Protein AF-A0A0G0H270-F1 (afdb_monomer_lite)

Organism: NCBI:txid1618545

Foldseek 3Di:
DPLLVVLLVVLCVVCVVLVVVLVVLLVVCVVPVVVSVVVNLVSLVVVVVSLVVSLCVSLVVVPPDPPPVVSVVSSVVNVVVVCVVRVCSVVRPDDDDPPDPPPPD

Structure (mmCIF, N/CA/C/O backbone):
data_AF-A0A0G0H270-F1
#
_entry.id   AF-A0A0G0H270-F1
#
loop_
_atom_site.group_PDB
_atom_site.id
_atom_site.type_symbol
_atom_site.label_atom_id
_atom_site.label_alt_id
_atom_site.label_comp_id
_atom_site.label_asym_id
_atom_site.label_entity_id
_atom_site.label_seq_id
_atom_site.pdbx_PDB_ins_code
_atom_site.Cartn_x
_atom_site.Cartn_y
_atom_site.Cartn_z
_atom_site.occupancy
_atom_site.B_iso_or_equiv
_atom_site.auth_seq_id
_atom_site.auth_comp_id
_atom_site.auth_asym_id
_atom_site.auth_atom_id
_atom_site.pdbx_PDB_model_num
ATOM 1 N N . MET A 1 1 ? 1.293 -5.260 -21.928 1.00 58.97 1 MET A N 1
ATOM 2 C CA . MET A 1 1 ? 0.952 -4.446 -20.741 1.00 58.97 1 MET A CA 1
ATOM 3 C C . MET A 1 1 ? 1.921 -3.282 -20.632 1.00 58.97 1 MET A C 1
ATOM 5 O O . MET A 1 1 ? 2.991 -3.335 -21.220 1.00 58.97 1 MET A O 1
ATOM 9 N N . THR A 1 2 ? 1.546 -2.202 -19.949 1.00 82.44 2 THR A N 1
ATOM 10 C CA . THR A 1 2 ? 2.465 -1.097 -19.632 1.00 82.44 2 THR A CA 1
ATOM 11 C C . THR A 1 2 ? 3.349 -1.486 -18.444 1.00 82.44 2 THR A C 1
ATOM 13 O O . THR A 1 2 ? 2.824 -2.017 -17.473 1.00 82.44 2 THR A O 1
ATOM 16 N N . LYS A 1 3 ? 4.648 -1.154 -18.469 1.00 84.19 3 LYS A N 1
ATOM 17 C CA . LYS A 1 3 ? 5.665 -1.569 -17.473 1.00 84.19 3 LYS A CA 1
ATOM 18 C C . LYS A 1 3 ? 5.233 -1.448 -16.001 1.00 84.19 3 LYS A C 1
ATOM 20 O O . LYS A 1 3 ? 5.534 -2.321 -15.196 1.00 84.19 3 LYS A O 1
ATOM 25 N N . TYR A 1 4 ? 4.505 -0.387 -15.640 1.00 88.81 4 TYR A N 1
ATOM 26 C CA . TYR A 1 4 ? 4.015 -0.198 -14.267 1.00 88.81 4 TYR A CA 1
ATOM 27 C C . TYR A 1 4 ? 2.999 -1.276 -13.837 1.00 88.81 4 TYR A C 1
ATOM 29 O O . TYR A 1 4 ? 2.993 -1.669 -12.675 1.00 88.81 4 TYR A O 1
ATOM 37 N N . LYS A 1 5 ? 2.178 -1.788 -14.767 1.00 91.44 5 LYS A N 1
ATOM 38 C CA . LYS A 1 5 ? 1.231 -2.885 -14.510 1.00 91.44 5 LYS A CA 1
ATOM 39 C C . LYS A 1 5 ? 1.964 -4.203 -14.297 1.00 91.44 5 LYS A C 1
ATOM 41 O O . LYS A 1 5 ? 1.628 -4.918 -13.365 1.00 91.44 5 LYS A O 1
ATOM 46 N N . ASP A 1 6 ? 3.001 -4.480 -15.091 1.00 91.56 6 ASP A N 1
ATOM 47 C CA . ASP A 1 6 ? 3.821 -5.688 -14.912 1.00 91.56 6 ASP A CA 1
ATOM 48 C C . ASP A 1 6 ? 4.475 -5.702 -13.520 1.00 91.56 6 ASP A C 1
ATOM 50 O O . ASP A 1 6 ? 4.477 -6.723 -12.834 1.00 91.56 6 ASP A O 1
ATOM 54 N N . TYR A 1 7 ? 4.993 -4.551 -13.073 1.00 92.75 7 TYR A N 1
ATOM 55 C CA . TYR A 1 7 ? 5.570 -4.402 -11.733 1.00 92.75 7 TYR A CA 1
ATOM 56 C C . TYR A 1 7 ? 4.525 -4.532 -10.627 1.00 92.75 7 TYR A C 1
ATOM 58 O O . TYR A 1 7 ? 4.801 -5.174 -9.618 1.00 92.75 7 TYR A O 1
ATOM 66 N N . PHE A 1 8 ? 3.333 -3.968 -10.819 1.00 94.88 8 PHE A N 1
ATOM 67 C CA . PHE A 1 8 ? 2.223 -4.113 -9.881 1.00 94.88 8 PHE A CA 1
ATOM 68 C C . PHE A 1 8 ? 1.779 -5.576 -9.739 1.00 94.88 8 PHE A C 1
ATOM 70 O O . PHE A 1 8 ? 1.676 -6.089 -8.628 1.00 94.88 8 PHE A O 1
ATOM 77 N N . GLU A 1 9 ? 1.591 -6.292 -10.846 1.00 95.31 9 GLU A N 1
ATOM 78 C CA . GLU A 1 9 ? 1.213 -7.708 -10.810 1.00 95.31 9 GLU A CA 1
ATOM 79 C C . GLU A 1 9 ? 2.319 -8.591 -10.233 1.00 95.31 9 GLU A C 1
ATOM 81 O O . GLU A 1 9 ? 2.049 -9.506 -9.454 1.00 95.31 9 GLU A O 1
ATOM 86 N N . LYS A 1 10 ? 3.581 -8.314 -10.583 1.00 95.50 10 LYS A N 1
ATOM 87 C CA . LYS A 1 10 ? 4.736 -8.988 -9.987 1.00 95.50 10 LYS A CA 1
ATOM 88 C C . LYS A 1 10 ? 4.765 -8.787 -8.473 1.00 95.50 10 LYS A C 1
ATOM 90 O O . LYS A 1 10 ? 4.901 -9.769 -7.752 1.00 95.50 10 LYS A O 1
ATOM 95 N N . MET A 1 11 ? 4.554 -7.557 -8.008 1.00 96.75 11 MET A N 1
ATOM 96 C CA . MET A 1 11 ? 4.478 -7.228 -6.587 1.00 96.75 11 MET A CA 1
ATOM 97 C C . MET A 1 11 ? 3.391 -8.026 -5.874 1.00 96.75 11 MET A C 1
ATOM 99 O O . MET A 1 11 ? 3.679 -8.646 -4.852 1.00 96.75 11 MET A O 1
ATOM 103 N N . LEU A 1 12 ? 2.167 -8.044 -6.409 1.00 97.00 12 LEU A N 1
ATOM 104 C CA . LEU A 1 12 ? 1.066 -8.797 -5.808 1.00 97.00 12 LEU A CA 1
ATOM 105 C C . LEU A 1 12 ? 1.364 -10.297 -5.752 1.00 97.00 12 LEU A C 1
ATOM 107 O O . LEU A 1 12 ? 1.102 -10.935 -4.739 1.00 97.00 12 LEU A O 1
ATOM 111 N N . ARG A 1 13 ? 1.930 -10.860 -6.822 1.00 97.38 13 ARG A N 1
ATOM 112 C CA . ARG A 1 13 ? 2.254 -12.288 -6.906 1.00 97.38 13 ARG A CA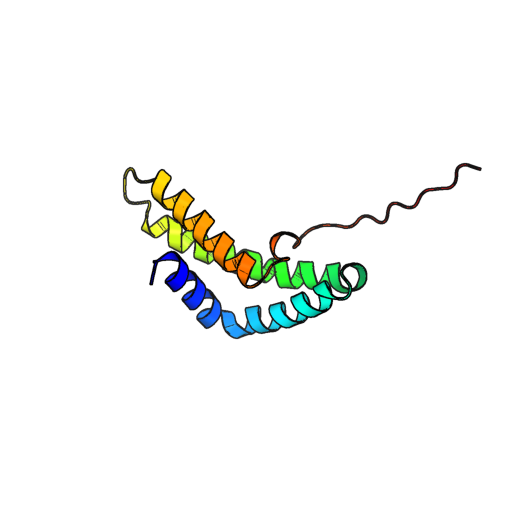 1
ATOM 113 C C . ARG A 1 13 ? 3.357 -12.696 -5.933 1.00 97.38 13 ARG A C 1
ATOM 115 O O . ARG A 1 13 ? 3.214 -13.710 -5.263 1.00 97.38 13 ARG A O 1
ATOM 122 N N . GLU A 1 14 ? 4.440 -11.926 -5.852 1.00 97.94 14 GLU A N 1
ATOM 123 C CA . GLU A 1 14 ? 5.570 -12.235 -4.961 1.00 97.94 14 GLU A CA 1
ATOM 124 C C . GLU A 1 14 ? 5.243 -11.993 -3.483 1.00 97.94 14 GLU A C 1
ATOM 126 O O . GLU A 1 14 ? 5.867 -12.591 -2.616 1.00 97.94 14 GLU A O 1
ATOM 131 N N . ASN A 1 15 ? 4.253 -11.146 -3.189 1.00 97.75 15 ASN A N 1
ATOM 132 C CA . ASN A 1 15 ? 3.881 -10.762 -1.825 1.00 97.75 15 ASN A CA 1
ATOM 133 C C . ASN A 1 15 ? 2.435 -11.153 -1.492 1.00 97.75 15 ASN A C 1
ATOM 135 O O . ASN A 1 15 ? 1.768 -10.472 -0.710 1.00 97.75 15 ASN A O 1
ATOM 139 N N . LYS A 1 16 ? 1.941 -12.228 -2.116 1.00 96.31 1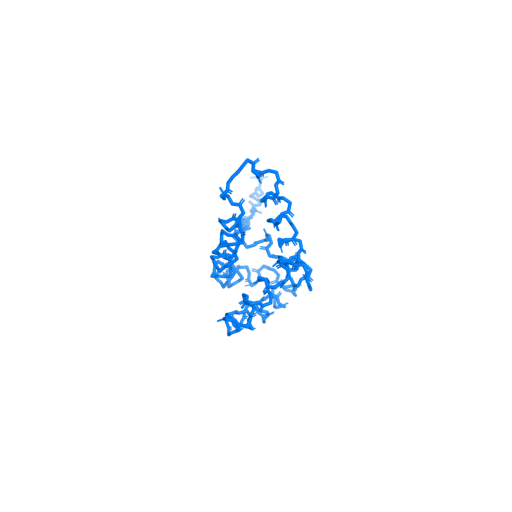6 LYS A N 1
ATOM 140 C CA . LYS A 1 16 ? 0.530 -12.622 -2.081 1.00 96.31 16 LYS A CA 1
ATOM 141 C C . LYS A 1 16 ? -0.016 -12.706 -0.657 1.00 96.31 16 LYS A C 1
ATOM 143 O O . LYS A 1 16 ? -1.039 -12.096 -0.374 1.00 96.31 16 LYS A O 1
ATOM 148 N N . ASP A 1 17 ? 0.688 -13.383 0.243 1.00 97.25 17 ASP A N 1
ATOM 149 C CA . ASP A 1 17 ? 0.211 -13.603 1.613 1.00 97.25 17 ASP A CA 1
ATOM 150 C C . ASP A 1 17 ? 0.092 -12.293 2.408 1.00 97.25 17 ASP A C 1
ATOM 152 O O . ASP A 1 17 ? -0.886 -12.079 3.133 1.00 97.25 17 ASP A O 1
ATOM 156 N N . SER A 1 18 ? 1.040 -11.370 2.212 1.00 96.75 18 SER A N 1
ATOM 157 C CA . SER A 1 18 ? 1.004 -10.031 2.808 1.00 96.75 18 SER A CA 1
ATOM 158 C C . SER A 1 18 ? -0.198 -9.234 2.302 1.00 96.75 18 SER A C 1
ATOM 160 O O . SER A 1 18 ? -0.934 -8.645 3.093 1.00 96.75 18 SER A O 1
ATOM 162 N N . PHE A 1 19 ? -0.437 -9.238 0.987 1.00 96.62 19 PHE A N 1
ATOM 163 C CA . PHE A 1 19 ? -1.559 -8.512 0.389 1.00 96.62 19 PHE A CA 1
ATOM 164 C C . PHE A 1 19 ? -2.919 -9.154 0.685 1.00 96.62 19 PHE A C 1
ATOM 166 O O . PHE A 1 19 ? -3.895 -8.427 0.858 1.00 96.62 19 PHE A O 1
ATOM 173 N N . ASP A 1 20 ? -3.001 -10.479 0.794 1.00 96.50 20 ASP A N 1
ATOM 174 C CA . ASP A 1 20 ? -4.224 -11.185 1.189 1.00 96.50 20 ASP A CA 1
ATOM 175 C C . ASP A 1 20 ? -4.588 -10.887 2.645 1.00 96.50 20 ASP A C 1
ATOM 177 O O . ASP A 1 20 ? -5.757 -10.649 2.962 1.00 96.50 20 ASP A O 1
ATOM 181 N N . THR A 1 21 ? -3.588 -10.843 3.527 1.00 96.06 21 THR A N 1
ATOM 182 C CA . THR A 1 21 ? -3.767 -10.427 4.924 1.00 96.06 21 THR A CA 1
ATOM 183 C C . THR A 1 21 ? -4.235 -8.980 4.991 1.00 96.06 21 THR A C 1
ATOM 185 O O . THR A 1 21 ? -5.263 -8.683 5.602 1.00 96.06 21 THR A O 1
ATOM 188 N N . PHE A 1 22 ? -3.542 -8.081 4.290 1.00 96.62 22 PHE A N 1
ATOM 189 C CA . PHE A 1 22 ? -3.905 -6.671 4.274 1.00 96.62 22 PHE A CA 1
ATOM 190 C C . PHE A 1 22 ? -5.286 -6.423 3.662 1.00 96.62 22 PHE A C 1
ATOM 192 O O . PHE A 1 22 ? -6.001 -5.552 4.139 1.00 96.62 22 PHE A O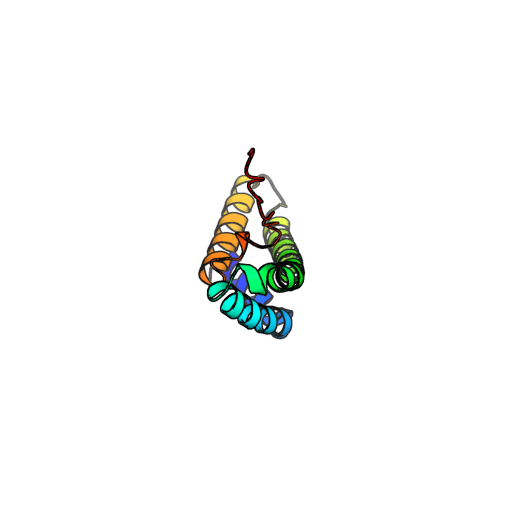 1
ATOM 199 N N . ARG A 1 23 ? -5.717 -7.199 2.659 1.00 96.00 23 ARG A N 1
ATOM 200 C CA . ARG A 1 23 ? -7.058 -7.071 2.067 1.00 96.00 23 ARG A CA 1
ATOM 201 C C . ARG A 1 23 ? -8.160 -7.294 3.103 1.00 96.00 23 ARG A C 1
ATOM 203 O O . ARG A 1 23 ? -9.138 -6.554 3.096 1.00 96.00 23 ARG A O 1
ATOM 210 N N . LYS A 1 24 ? -7.992 -8.265 4.005 1.00 96.12 24 LYS A N 1
ATOM 211 C CA . LYS A 1 24 ? -8.944 -8.507 5.103 1.00 96.12 24 LYS A CA 1
ATOM 212 C C . LYS A 1 24 ? -8.991 -7.312 6.053 1.00 96.12 24 LYS A C 1
ATOM 214 O O . LYS A 1 24 ? -10.059 -6.763 6.291 1.00 96.12 24 LYS A O 1
ATOM 219 N N . VAL A 1 25 ? -7.823 -6.843 6.493 1.00 96.31 25 VAL A N 1
ATOM 220 C CA . VAL A 1 25 ? -7.713 -5.678 7.388 1.00 96.31 25 VAL A CA 1
ATOM 221 C C . VAL A 1 25 ? -8.251 -4.403 6.730 1.00 96.31 25 VAL A C 1
ATOM 223 O O . VAL A 1 25 ? -8.884 -3.586 7.390 1.00 96.31 25 VAL A O 1
ATOM 226 N N . HIS A 1 26 ? -8.038 -4.227 5.426 1.00 95.38 26 HIS A N 1
ATOM 227 C CA . HIS A 1 26 ? -8.563 -3.105 4.648 1.00 95.38 26 HIS A CA 1
ATOM 228 C C . HIS A 1 26 ? -10.093 -3.134 4.580 1.00 95.38 26 HIS A C 1
ATOM 230 O O . HIS A 1 26 ? -10.723 -2.097 4.788 1.00 95.38 26 HIS A O 1
ATOM 236 N N . MET A 1 27 ? -10.692 -4.311 4.367 1.00 95.00 27 MET A N 1
ATOM 237 C CA . MET A 1 27 ? -12.146 -4.482 4.427 1.00 95.00 27 MET A CA 1
ATOM 238 C C . MET A 1 27 ? -12.691 -4.153 5.818 1.00 95.00 27 MET A C 1
ATOM 240 O O . MET A 1 27 ? -13.608 -3.342 5.924 1.00 95.00 27 MET A O 1
ATOM 244 N N . ASP A 1 28 ? -12.096 -4.698 6.877 1.00 95.25 28 ASP A N 1
ATOM 245 C CA . ASP A 1 28 ? -12.512 -4.422 8.257 1.00 95.25 28 ASP A CA 1
ATOM 246 C C . ASP A 1 28 ? -12.402 -2.926 8.590 1.00 95.25 28 ASP A C 1
ATOM 248 O O . ASP A 1 28 ? -13.338 -2.317 9.112 1.00 95.25 28 ASP A O 1
ATOM 252 N N . TYR A 1 29 ? -11.297 -2.292 8.192 1.00 95.31 29 TYR A N 1
ATOM 253 C CA . TYR A 1 29 ? -11.090 -0.854 8.336 1.00 95.31 29 TYR A CA 1
ATOM 254 C C . TYR A 1 29 ? -12.109 -0.025 7.549 1.00 95.31 29 TYR A C 1
ATOM 256 O O . TYR A 1 29 ? -12.537 1.027 8.018 1.00 95.31 29 TYR A O 1
ATOM 264 N N . SER A 1 30 ? -12.541 -0.488 6.373 1.00 93.50 30 SER A N 1
ATOM 265 C CA . SER A 1 30 ? -13.584 0.197 5.601 1.00 93.50 30 SER A CA 1
ATOM 266 C C . SER A 1 30 ? -14.945 0.204 6.309 1.00 93.50 30 SER A C 1
ATOM 268 O O . SER A 1 30 ? -15.722 1.135 6.095 1.00 93.50 30 SER A O 1
ATOM 270 N N . LEU A 1 31 ? -15.204 -0.783 7.178 1.00 94.88 31 LEU A N 1
ATOM 271 C CA . LEU A 1 31 ? -16.430 -0.900 7.970 1.00 94.88 31 LEU A CA 1
ATOM 272 C C . LEU A 1 31 ? -16.360 -0.093 9.273 1.00 94.88 31 LEU A C 1
ATOM 274 O O . LEU A 1 31 ? -17.319 0.594 9.615 1.00 94.88 31 LEU A O 1
ATOM 278 N N . ASP A 1 32 ? -15.235 -0.158 9.994 1.00 93.00 32 ASP A N 1
ATOM 279 C CA . ASP A 1 32 ? -15.039 0.558 11.261 1.00 93.00 32 ASP A CA 1
ATOM 280 C C . ASP A 1 32 ? -13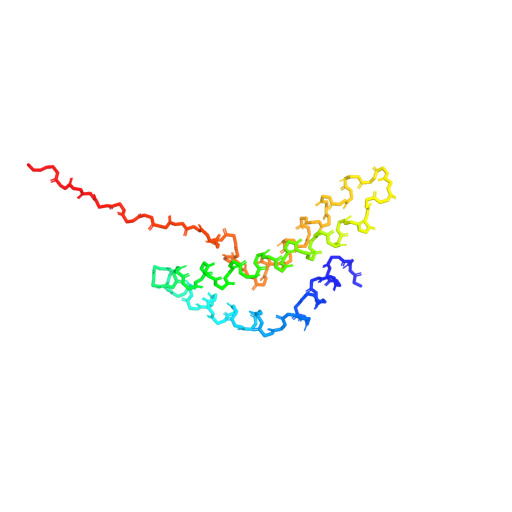.601 1.080 11.403 1.00 93.00 32 ASP A C 1
ATOM 282 O O . ASP A 1 32 ? -12.700 0.446 11.962 1.00 93.00 32 ASP A O 1
ATOM 286 N N . GLN A 1 33 ? -13.388 2.297 10.908 1.00 91.62 33 GLN A N 1
ATOM 287 C CA . GLN A 1 33 ? -12.064 2.916 10.891 1.00 91.62 33 GLN A CA 1
ATOM 288 C C . GLN A 1 33 ? -11.508 3.129 12.298 1.00 91.62 33 GLN A C 1
ATOM 290 O O . GLN A 1 33 ? -10.311 2.962 12.510 1.00 91.62 33 GLN A O 1
ATOM 295 N N . GLN A 1 34 ? -12.354 3.469 13.274 1.00 89.88 34 GLN A N 1
ATOM 296 C CA . GLN A 1 34 ? -11.892 3.760 14.630 1.00 89.88 34 GLN A CA 1
ATOM 297 C C . GLN A 1 34 ? -11.406 2.491 15.331 1.00 89.88 34 GLN A C 1
ATOM 299 O O . GLN A 1 34 ? -10.359 2.515 15.980 1.00 89.88 34 GLN A O 1
ATOM 304 N N . LYS A 1 35 ? -12.143 1.386 15.188 1.00 93.56 35 LYS A N 1
ATOM 305 C CA . LYS A 1 35 ? -11.789 0.105 15.803 1.00 93.56 35 LYS A CA 1
ATOM 306 C C . LYS A 1 35 ? -10.535 -0.508 15.188 1.00 93.56 35 LYS A C 1
ATOM 308 O O . LYS A 1 35 ? -9.704 -1.046 15.915 1.00 93.56 35 LYS A O 1
ATOM 313 N N . PHE A 1 36 ? -10.392 -0.426 13.866 1.00 94.69 36 PHE A N 1
ATOM 314 C CA . PHE A 1 36 ? -9.328 -1.126 13.145 1.00 94.69 36 PHE A CA 1
ATOM 315 C C . PHE A 1 36 ? -8.106 -0.258 12.815 1.00 94.69 36 PHE A C 1
ATOM 317 O O . PHE A 1 36 ? -7.143 -0.788 12.270 1.00 94.69 36 PHE A O 1
ATOM 324 N N . GLN A 1 37 ? -8.080 1.036 13.170 1.00 92.38 37 GLN A N 1
ATOM 325 C CA . GLN A 1 37 ? -6.976 1.954 12.833 1.00 92.38 37 GLN A CA 1
ATOM 326 C C . GLN A 1 37 ? -5.592 1.417 13.221 1.00 92.38 37 GLN A C 1
ATOM 328 O O . GLN A 1 37 ? -4.655 1.525 12.433 1.00 92.38 37 GLN A O 1
ATOM 333 N N . ALA A 1 38 ? -5.450 0.850 14.423 1.00 93.62 38 ALA A N 1
ATOM 334 C CA . ALA A 1 38 ? -4.164 0.348 14.907 1.00 93.62 38 ALA A CA 1
ATOM 335 C C . ALA A 1 38 ? -3.648 -0.810 14.037 1.00 93.62 38 ALA A C 1
ATOM 337 O O . ALA A 1 38 ? -2.537 -0.739 13.515 1.00 93.62 38 ALA A O 1
ATOM 338 N N . LEU A 1 39 ? -4.494 -1.819 13.807 1.00 94.62 39 LEU A N 1
ATOM 339 C CA . LEU A 1 39 ? -4.169 -2.977 12.974 1.00 94.62 39 LEU A CA 1
ATOM 340 C C . LEU A 1 39 ? -3.961 -2.582 11.503 1.00 94.62 39 LEU A C 1
ATOM 342 O O . LEU A 1 39 ? -3.050 -3.073 10.842 1.00 94.62 39 LEU A O 1
ATOM 346 N N . PHE A 1 40 ? -4.773 -1.650 10.999 1.00 96.25 40 PHE A N 1
ATOM 347 C CA . PHE A 1 40 ? -4.640 -1.103 9.652 1.00 96.25 40 PHE A CA 1
ATOM 348 C C . PHE A 1 40 ? -3.301 -0.388 9.452 1.00 96.25 40 PHE A C 1
ATOM 350 O O . PHE A 1 40 ? -2.647 -0.585 8.429 1.00 96.25 40 PHE A O 1
ATOM 357 N N . ASN A 1 41 ? -2.862 0.401 10.435 1.00 95.38 41 ASN A N 1
ATOM 358 C CA . ASN A 1 41 ? -1.567 1.075 10.396 1.00 95.38 41 ASN A CA 1
ATOM 359 C C . ASN A 1 41 ? -0.403 0.078 10.475 1.00 95.38 41 ASN A C 1
ATOM 361 O O . ASN A 1 41 ? 0.581 0.239 9.754 1.00 95.38 41 ASN A O 1
ATOM 365 N N . GLU A 1 42 ? -0.515 -0.951 11.315 1.00 95.81 42 GLU A N 1
ATOM 366 C CA . GLU A 1 42 ? 0.517 -1.977 11.473 1.00 95.81 42 GLU A CA 1
ATOM 367 C C . GLU A 1 42 ? 0.712 -2.800 10.190 1.00 95.81 42 GLU A C 1
ATOM 369 O O . GLU A 1 42 ? 1.811 -2.828 9.626 1.00 95.81 42 GLU A O 1
ATOM 374 N N . GLU A 1 43 ? -0.353 -3.428 9.686 1.00 96.69 43 GLU A N 1
ATOM 375 C CA . GLU A 1 43 ? -0.282 -4.245 8.470 1.00 96.69 43 GLU A CA 1
ATOM 376 C C . GLU A 1 43 ? -0.044 -3.381 7.229 1.00 96.69 43 GLU A C 1
ATOM 378 O O . GLU A 1 43 ? 0.775 -3.712 6.368 1.00 96.69 43 GLU A O 1
ATOM 383 N N . GLY A 1 44 ? -0.680 -2.211 7.166 1.00 96.19 44 GLY A N 1
ATOM 384 C CA . GLY A 1 44 ? -0.457 -1.239 6.104 1.00 96.19 44 GLY A CA 1
ATOM 385 C C . GLY A 1 44 ? 0.986 -0.740 6.047 1.00 96.19 44 GLY A C 1
ATOM 386 O O . GLY A 1 44 ? 1.528 -0.545 4.959 1.00 96.19 44 GLY A O 1
ATOM 387 N N . GLY A 1 45 ? 1.659 -0.598 7.190 1.00 96.50 45 GLY A N 1
ATOM 388 C CA . GLY A 1 45 ? 3.073 -0.230 7.241 1.00 96.50 45 GLY A CA 1
ATOM 389 C C . GLY A 1 45 ? 3.976 -1.246 6.532 1.00 96.50 45 GLY A C 1
ATOM 390 O O . GLY A 1 45 ? 4.938 -0.859 5.864 1.00 96.50 45 GLY A O 1
ATOM 391 N N . LYS A 1 46 ? 3.647 -2.542 6.608 1.00 96.62 46 LYS A N 1
ATOM 392 C CA . LYS A 1 46 ? 4.357 -3.604 5.871 1.00 96.62 46 LYS A CA 1
ATOM 393 C C . LYS A 1 46 ? 4.122 -3.464 4.366 1.00 96.62 46 LYS A C 1
ATOM 395 O O . LYS A 1 46 ? 5.076 -3.499 3.589 1.00 96.62 46 LYS A O 1
ATOM 400 N N . ILE A 1 47 ? 2.876 -3.211 3.962 1.00 97.06 47 ILE A N 1
ATOM 401 C CA . ILE A 1 47 ? 2.512 -2.993 2.556 1.00 97.06 47 ILE A CA 1
ATOM 402 C C . ILE A 1 47 ? 3.190 -1.748 1.977 1.00 97.06 47 ILE A C 1
ATOM 404 O O . ILE A 1 47 ? 3.728 -1.812 0.873 1.00 97.06 47 ILE A O 1
ATOM 408 N N . GLN A 1 48 ? 3.255 -0.638 2.719 1.00 95.81 48 GLN A N 1
ATOM 409 C CA . GLN A 1 48 ? 3.951 0.570 2.264 1.00 95.81 48 GLN A CA 1
ATOM 410 C C . GLN A 1 48 ? 5.434 0.323 1.971 1.00 95.81 48 GLN A C 1
ATOM 412 O O . GLN A 1 48 ? 5.967 0.892 1.019 1.00 95.81 48 GLN A O 1
ATOM 417 N N . LYS A 1 49 ? 6.110 -0.523 2.758 1.00 96.25 49 LYS A N 1
ATOM 418 C CA . LYS A 1 49 ? 7.515 -0.881 2.502 1.00 96.25 49 LYS A CA 1
ATOM 419 C C . LYS A 1 49 ? 7.666 -1.626 1.176 1.00 96.25 49 LYS A C 1
ATOM 421 O O . LYS A 1 49 ? 8.513 -1.247 0.371 1.00 96.25 49 LYS A O 1
ATOM 426 N N . ILE A 1 50 ? 6.804 -2.613 0.924 1.00 97.31 50 ILE A N 1
ATOM 427 C CA . ILE A 1 50 ? 6.792 -3.386 -0.328 1.00 97.31 50 ILE A CA 1
ATOM 428 C C . ILE A 1 50 ? 6.498 -2.469 -1.525 1.00 97.31 50 ILE A C 1
ATOM 430 O O . ILE A 1 50 ? 7.200 -2.520 -2.534 1.00 97.31 50 ILE A O 1
ATOM 434 N N . LEU A 1 51 ? 5.503 -1.585 -1.401 1.00 95.31 51 LEU A N 1
ATOM 435 C CA . LEU A 1 51 ? 5.150 -0.616 -2.443 1.00 95.31 51 LEU A CA 1
ATOM 436 C C . LEU A 1 51 ? 6.339 0.276 -2.814 1.00 95.31 51 LEU A C 1
ATOM 438 O O . LEU A 1 51 ? 6.667 0.392 -3.994 1.00 95.31 51 LEU A O 1
ATOM 442 N N . ARG A 1 52 ? 7.016 0.853 -1.812 1.00 94.31 52 ARG A N 1
ATOM 443 C CA . ARG A 1 52 ? 8.204 1.698 -2.020 1.00 94.31 52 ARG A CA 1
ATOM 444 C C . ARG A 1 52 ? 9.339 0.933 -2.689 1.00 94.31 52 ARG A C 1
ATOM 446 O O . ARG A 1 52 ? 9.995 1.464 -3.577 1.00 94.31 52 ARG A O 1
ATOM 453 N N . GLU A 1 53 ? 9.578 -0.314 -2.292 1.00 95.12 53 GLU A N 1
ATOM 454 C CA . GLU A 1 53 ? 10.615 -1.142 -2.906 1.00 95.12 53 GLU A CA 1
ATOM 455 C C . GLU A 1 53 ? 10.351 -1.370 -4.400 1.00 95.12 53 GLU A C 1
ATOM 457 O O . GLU A 1 53 ? 11.248 -1.217 -5.232 1.00 95.12 53 GLU A O 1
ATOM 462 N N . TYR A 1 54 ? 9.114 -1.703 -4.757 1.00 94.38 54 TYR A N 1
ATOM 463 C CA . TYR A 1 54 ? 8.737 -1.955 -6.143 1.00 94.38 54 TYR A CA 1
ATOM 464 C C . TYR A 1 54 ? 8.707 -0.694 -6.999 1.00 94.38 54 TYR A C 1
ATOM 466 O O . TYR A 1 54 ? 9.151 -0.730 -8.148 1.00 94.38 54 TYR A O 1
ATOM 474 N N . GLU A 1 55 ? 8.248 0.418 -6.436 1.00 91.12 55 GLU A N 1
ATOM 475 C CA . GLU A 1 55 ? 8.313 1.729 -7.071 1.00 91.12 55 GLU A CA 1
ATOM 476 C C . GLU A 1 55 ? 9.765 2.150 -7.334 1.00 91.12 55 GLU A C 1
ATOM 478 O O . GLU A 1 55 ? 10.106 2.509 -8.462 1.00 91.12 55 GLU A O 1
ATOM 483 N N . ASN A 1 56 ? 10.656 1.986 -6.351 1.00 90.00 56 ASN A N 1
ATOM 484 C CA . ASN A 1 56 ? 12.085 2.246 -6.521 1.00 90.00 56 ASN A CA 1
ATOM 485 C C . ASN A 1 56 ? 12.690 1.361 -7.616 1.00 90.00 56 ASN A C 1
ATOM 487 O O . ASN A 1 56 ? 13.413 1.853 -8.477 1.00 90.00 56 ASN A O 1
ATOM 491 N N . ARG A 1 57 ? 12.366 0.061 -7.649 1.00 89.62 57 ARG A N 1
ATOM 492 C CA . ARG A 1 57 ? 12.824 -0.850 -8.715 1.00 89.62 57 ARG A CA 1
ATOM 493 C C . ARG A 1 57 ? 12.271 -0.454 -10.091 1.00 89.62 57 ARG A C 1
ATOM 495 O O . ARG A 1 57 ? 12.956 -0.645 -11.099 1.00 89.62 57 ARG A O 1
ATOM 502 N N . LEU A 1 58 ? 11.045 0.064 -10.165 1.00 88.44 58 LEU A N 1
ATOM 503 C CA . LEU A 1 58 ? 10.436 0.534 -11.410 1.00 88.44 58 LEU A CA 1
ATOM 504 C C . LEU A 1 58 ? 11.173 1.773 -11.946 1.00 88.44 58 LEU A C 1
ATOM 506 O O . LEU A 1 58 ? 11.512 1.802 -13.134 1.00 88.44 58 LEU A O 1
ATOM 510 N N . CYS A 1 59 ? 11.466 2.734 -11.065 1.00 83.69 59 CYS A N 1
ATOM 511 C CA . CYS A 1 59 ? 12.137 3.999 -11.380 1.00 83.69 59 CYS A CA 1
ATOM 512 C C . CYS A 1 59 ? 13.652 3.851 -11.613 1.00 83.69 59 CYS A C 1
ATOM 514 O O . CYS A 1 59 ? 14.181 4.430 -12.563 1.00 83.69 59 CYS A O 1
ATOM 516 N N . ALA A 1 60 ? 14.348 2.999 -10.856 1.00 81.00 60 ALA A N 1
ATOM 517 C CA . ALA A 1 60 ? 15.789 2.764 -11.013 1.00 81.00 60 ALA A CA 1
ATOM 518 C C . ALA A 1 60 ? 16.144 2.196 -12.401 1.00 81.00 60 ALA A C 1
ATOM 520 O O . ALA A 1 60 ? 17.182 2.508 -12.981 1.00 81.00 60 ALA A O 1
ATOM 521 N N . ASN A 1 61 ? 15.242 1.409 -12.998 1.00 65.69 61 ASN A N 1
ATOM 522 C CA . ASN A 1 61 ? 15.405 0.904 -14.364 1.00 65.69 61 ASN A CA 1
ATOM 523 C C . ASN A 1 61 ? 15.158 1.965 -15.454 1.00 65.69 61 ASN A C 1
ATOM 525 O O . ASN A 1 61 ? 15.259 1.647 -16.638 1.00 65.69 61 ASN A O 1
ATOM 529 N N . THR A 1 62 ? 14.792 3.193 -15.081 1.00 60.81 62 THR A N 1
ATOM 530 C CA . THR A 1 62 ? 14.610 4.338 -15.991 1.00 60.81 62 THR A CA 1
ATOM 531 C C . THR A 1 62 ? 15.641 5.453 -15.800 1.00 60.81 62 THR A C 1
ATOM 533 O O . THR A 1 62 ? 15.704 6.350 -16.633 1.00 60.81 62 THR A O 1
ATOM 536 N N . GLU A 1 63 ? 16.491 5.378 -14.772 1.00 52.72 63 GLU A N 1
ATOM 537 C CA . GLU A 1 63 ? 17.451 6.432 -14.393 1.00 52.72 63 GLU A CA 1
ATOM 538 C C . GLU A 1 63 ? 18.826 6.340 -15.083 1.00 52.72 63 GLU A C 1
ATOM 540 O O . GLU A 1 63 ? 19.700 7.173 -14.854 1.00 52.72 63 GLU A O 1
ATOM 545 N N . ARG A 1 64 ? 19.036 5.385 -15.999 1.00 54.31 64 ARG A N 1
ATOM 546 C CA . ARG A 1 64 ? 20.223 5.386 -16.876 1.00 54.31 64 ARG A CA 1
ATOM 547 C C . ARG A 1 64 ? 20.047 6.405 -18.019 1.00 54.31 64 ARG A C 1
ATOM 549 O O . ARG A 1 64 ? 19.838 6.014 -19.163 1.00 54.31 64 ARG A O 1
ATOM 556 N N . GLY A 1 65 ? 20.095 7.705 -17.708 1.00 59.59 65 GLY A N 1
ATOM 557 C CA . GLY A 1 65 ? 20.074 8.820 -18.677 1.00 59.59 65 GLY A CA 1
ATOM 558 C C . GLY A 1 65 ? 19.138 9.985 -18.308 1.00 59.59 65 GLY A C 1
ATOM 559 O O . GLY A 1 65 ? 18.478 9.935 -17.279 1.00 59.59 65 GLY A O 1
ATOM 560 N N . ILE A 1 66 ? 19.064 11.014 -19.176 1.00 52.59 66 ILE A N 1
ATOM 561 C CA . ILE A 1 66 ? 18.385 12.348 -19.087 1.00 52.59 66 ILE A CA 1
ATOM 562 C C . ILE A 1 66 ? 16.856 12.306 -18.746 1.00 52.59 66 ILE A C 1
ATOM 564 O O . ILE A 1 66 ? 16.131 13.296 -18.822 1.00 52.59 66 ILE A O 1
ATOM 568 N N . TYR A 1 67 ? 16.315 11.171 -18.312 1.00 54.62 67 TYR A N 1
ATOM 569 C CA . TYR A 1 67 ? 14.892 10.829 -18.291 1.00 54.62 67 TYR A CA 1
ATOM 570 C C . TYR A 1 67 ? 14.173 11.007 -16.938 1.00 54.62 67 TYR A C 1
ATOM 572 O O . TYR A 1 67 ? 13.207 10.298 -16.656 1.00 54.62 67 TYR A O 1
ATOM 580 N N . ASN A 1 68 ? 14.538 12.010 -16.133 1.00 56.75 68 ASN A N 1
ATOM 581 C CA . ASN A 1 68 ? 13.879 12.286 -14.840 1.00 56.75 68 ASN A CA 1
ATOM 582 C C . ASN A 1 68 ? 12.355 12.539 -14.947 1.00 56.75 68 ASN A C 1
ATOM 584 O O . ASN A 1 68 ? 11.606 12.251 -14.025 1.00 56.75 68 ASN A O 1
ATOM 588 N N . ARG A 1 69 ? 11.852 13.036 -16.090 1.00 59.78 69 ARG A N 1
ATOM 589 C CA . ARG A 1 69 ? 10.398 13.215 -16.313 1.00 59.78 69 ARG A CA 1
ATOM 590 C C . ARG A 1 69 ? 9.655 11.902 -16.601 1.00 59.78 69 ARG A C 1
ATOM 592 O O . ARG A 1 69 ? 8.444 11.825 -16.411 1.00 59.78 69 ARG A O 1
ATOM 599 N N . TYR A 1 70 ? 10.356 10.874 -17.083 1.00 60.56 70 TYR A N 1
ATOM 600 C CA . TYR A 1 70 ? 9.760 9.569 -17.391 1.00 60.56 70 TYR A CA 1
ATOM 601 C C . TYR A 1 70 ? 9.546 8.723 -16.129 1.00 60.56 70 TYR A C 1
ATOM 603 O O . TYR A 1 70 ? 8.550 8.001 -16.059 1.00 60.56 70 TYR A O 1
ATOM 611 N N . SER A 1 71 ? 10.425 8.835 -15.126 1.00 63.91 71 SER A N 1
ATOM 612 C CA . SER A 1 71 ? 10.290 8.133 -13.842 1.00 63.91 71 SER A CA 1
ATOM 613 C C . SER A 1 71 ? 9.117 8.670 -13.012 1.00 63.91 71 SER A C 1
ATOM 615 O O . SER A 1 71 ? 8.316 7.871 -12.524 1.00 63.91 71 SER A O 1
ATOM 617 N N . THR A 1 72 ? 8.917 9.995 -12.948 1.00 68.25 72 THR A N 1
ATOM 618 C CA . THR A 1 72 ? 7.764 10.608 -12.251 1.00 68.25 72 THR A CA 1
ATOM 619 C C . THR A 1 72 ? 6.425 10.102 -12.799 1.00 68.25 72 THR A C 1
ATOM 621 O O . THR A 1 72 ? 5.567 9.664 -12.037 1.00 68.25 72 THR A O 1
ATOM 624 N N . ASN A 1 73 ? 6.273 10.052 -14.128 1.00 84.00 73 ASN A N 1
ATOM 625 C CA . ASN A 1 73 ? 5.057 9.542 -14.772 1.00 84.00 73 ASN A CA 1
ATOM 626 C C . ASN A 1 73 ? 4.804 8.044 -14.514 1.00 84.00 73 ASN A C 1
ATOM 628 O O . ASN A 1 73 ? 3.662 7.591 -14.598 1.00 84.00 73 ASN A O 1
ATOM 632 N N . LEU A 1 74 ? 5.845 7.244 -14.264 1.00 85.81 74 LEU A N 1
ATOM 633 C CA . LEU A 1 74 ? 5.707 5.812 -13.976 1.00 85.81 74 LEU A CA 1
ATOM 634 C C . LEU A 1 74 ? 5.323 5.552 -12.521 1.00 85.81 74 LEU A C 1
ATOM 636 O O . LEU A 1 74 ? 4.436 4.732 -12.286 1.00 85.81 74 LEU A O 1
ATOM 640 N N . SER A 1 75 ? 5.953 6.261 -11.584 1.00 88.56 75 SER A N 1
ATOM 641 C CA . SER A 1 75 ? 5.602 6.229 -10.160 1.00 88.56 75 SER A CA 1
ATOM 642 C C . SER A 1 75 ? 4.141 6.632 -9.957 1.00 88.56 75 SER A C 1
ATOM 644 O O . SER A 1 75 ? 3.368 5.870 -9.382 1.00 88.56 75 SER A O 1
ATOM 646 N N . GLU A 1 76 ? 3.698 7.742 -10.554 1.00 91.31 76 GLU A N 1
ATOM 647 C CA . GLU A 1 76 ? 2.306 8.183 -10.428 1.00 91.31 76 GLU A CA 1
ATOM 648 C C . GLU A 1 76 ? 1.316 7.152 -10.993 1.00 91.31 76 GLU A C 1
ATOM 650 O O . GLU A 1 76 ? 0.319 6.815 -10.353 1.00 91.31 76 GLU A O 1
ATOM 655 N N . LYS A 1 77 ? 1.607 6.573 -12.166 1.00 92.69 77 LYS A N 1
ATOM 656 C CA . LYS A 1 77 ? 0.775 5.507 -12.750 1.00 92.69 77 LYS A CA 1
ATOM 657 C C . LYS A 1 77 ? 0.740 4.250 -11.882 1.00 92.69 77 LYS A C 1
ATOM 659 O O . LYS A 1 77 ? -0.317 3.630 -11.781 1.00 92.69 77 LYS A O 1
ATOM 664 N N . PHE A 1 78 ? 1.862 3.882 -11.268 1.00 93.81 78 PHE A N 1
ATOM 665 C CA . PHE A 1 78 ? 1.946 2.757 -10.339 1.00 93.81 78 PHE A CA 1
ATOM 666 C C . PHE A 1 78 ? 1.093 3.007 -9.092 1.00 93.81 78 PHE A C 1
ATOM 668 O O . PHE A 1 78 ? 0.216 2.203 -8.785 1.00 93.81 78 PHE A O 1
ATOM 675 N N . GLN A 1 79 ? 1.264 4.155 -8.435 1.00 94.19 79 GLN A N 1
ATOM 676 C CA . GLN A 1 79 ? 0.487 4.527 -7.250 1.00 94.19 79 GLN A CA 1
ATOM 677 C C . GLN A 1 79 ? -1.012 4.639 -7.557 1.00 94.19 79 GLN A C 1
ATOM 679 O O . GLN A 1 79 ? -1.849 4.181 -6.781 1.00 94.19 79 GLN A O 1
ATOM 684 N N . ASN A 1 80 ? -1.377 5.175 -8.723 1.00 95.44 80 ASN A N 1
ATOM 685 C CA . ASN A 1 80 ? -2.771 5.228 -9.159 1.00 95.44 80 ASN A CA 1
ATOM 686 C C . ASN A 1 80 ? -3.362 3.838 -9.404 1.00 95.44 80 ASN A C 1
ATOM 688 O O . ASN A 1 80 ? -4.544 3.631 -9.147 1.00 95.44 80 ASN A O 1
ATOM 692 N N . GLU A 1 81 ? -2.569 2.873 -9.871 1.00 95.56 81 GLU A N 1
ATOM 693 C CA . GLU A 1 81 ? -3.020 1.484 -9.960 1.00 95.56 81 GLU 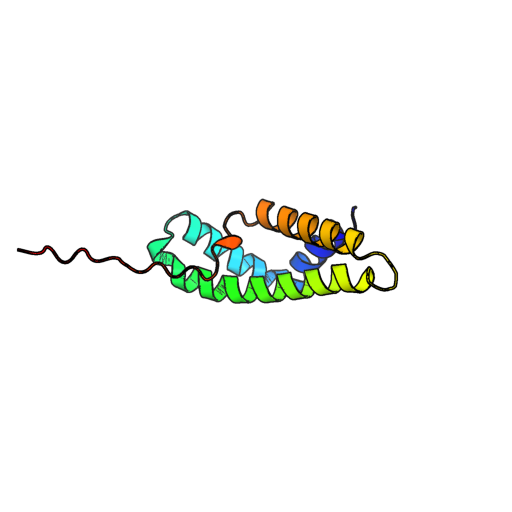A CA 1
ATOM 694 C C . GLU A 1 81 ? -3.234 0.886 -8.565 1.00 95.56 81 GLU A C 1
ATOM 696 O O . GLU A 1 81 ? -4.285 0.308 -8.309 1.00 95.56 81 GLU A O 1
ATOM 701 N N . VAL A 1 82 ? -2.310 1.114 -7.628 1.00 95.38 82 VAL A N 1
ATOM 702 C CA . VAL A 1 82 ? -2.435 0.661 -6.231 1.00 95.38 82 VAL A CA 1
ATOM 703 C C . VAL A 1 82 ? -3.714 1.198 -5.586 1.00 95.38 82 VAL A C 1
ATOM 705 O O . VAL A 1 82 ? -4.467 0.422 -4.999 1.00 95.38 82 VAL A O 1
ATOM 708 N N . ARG A 1 83 ? -4.018 2.492 -5.753 1.00 95.88 83 ARG A N 1
ATOM 709 C CA . ARG A 1 83 ? -5.234 3.127 -5.211 1.00 95.88 83 ARG A CA 1
ATOM 710 C C . ARG A 1 83 ? -6.533 2.540 -5.757 1.00 95.88 83 ARG A C 1
ATOM 712 O O . ARG A 1 83 ? -7.525 2.522 -5.037 1.00 95.88 83 ARG A O 1
ATOM 719 N N . LYS A 1 84 ? -6.549 2.025 -6.991 1.00 94.88 84 LYS A N 1
ATOM 720 C CA . LYS A 1 84 ? -7.738 1.337 -7.530 1.00 94.88 84 LYS A CA 1
ATOM 721 C C . LYS A 1 84 ? -8.042 0.046 -6.775 1.00 94.88 84 LYS A C 1
ATOM 723 O O . LYS A 1 84 ? -9.207 -0.293 -6.608 1.00 94.88 84 LYS A O 1
ATOM 728 N N . HIS A 1 85 ? -7.005 -0.668 -6.337 1.00 93.19 85 HIS A N 1
ATOM 729 C CA . HIS A 1 85 ? -7.148 -1.933 -5.606 1.00 93.19 85 HIS A CA 1
ATOM 730 C C . HIS A 1 85 ? -7.265 -1.733 -4.094 1.00 93.19 85 HIS A C 1
ATOM 732 O O . HIS A 1 85 ? -7.937 -2.517 -3.429 1.00 93.19 85 HIS A O 1
ATOM 738 N N . PHE A 1 86 ? -6.655 -0.673 -3.559 1.00 93.81 86 PHE A N 1
ATOM 739 C CA . PHE A 1 86 ? -6.658 -0.330 -2.137 1.00 93.81 86 PHE A CA 1
ATOM 740 C C . PHE A 1 86 ? -6.997 1.162 -1.941 1.00 93.81 86 PHE A C 1
ATOM 742 O O . PHE A 1 86 ? -6.108 1.968 -1.668 1.00 93.81 86 PHE A O 1
ATOM 749 N N . PRO A 1 87 ? -8.280 1.567 -2.028 1.00 94.44 87 PRO A N 1
ATOM 750 C CA . PRO A 1 87 ? -8.682 2.985 -2.023 1.00 94.44 87 PRO A CA 1
ATOM 751 C C . PRO A 1 87 ? -8.346 3.773 -0.751 1.00 94.44 87 PRO A C 1
ATOM 753 O O . PRO A 1 87 ? -8.371 4.998 -0.755 1.00 94.44 87 PRO A O 1
ATOM 756 N N . LEU A 1 88 ? -8.046 3.077 0.349 1.00 93.81 88 LEU A N 1
ATOM 757 C CA . LEU A 1 88 ? -7.719 3.686 1.645 1.00 93.81 88 LEU A CA 1
ATOM 758 C C . LEU A 1 88 ? -6.222 3.589 1.971 1.00 93.81 88 LEU A C 1
ATOM 760 O O . LEU A 1 88 ? -5.832 3.867 3.100 1.00 93.81 88 LEU A O 1
ATOM 764 N N . ILE A 1 89 ? -5.379 3.195 1.008 1.00 93.56 89 ILE A N 1
ATOM 765 C CA . ILE A 1 89 ? -3.937 2.990 1.219 1.00 93.56 89 ILE A CA 1
ATOM 766 C C . ILE A 1 89 ? -3.233 4.247 1.758 1.00 93.56 89 ILE A C 1
ATOM 768 O O . ILE A 1 89 ? -2.365 4.145 2.621 1.00 93.56 89 ILE A O 1
ATOM 772 N N . ASP A 1 90 ? -3.658 5.440 1.333 1.00 92.88 90 ASP A N 1
ATOM 773 C CA . ASP A 1 90 ? -3.071 6.710 1.781 1.00 92.88 90 ASP A CA 1
ATOM 774 C C . ASP A 1 90 ? -3.431 7.058 3.243 1.00 92.88 90 ASP A C 1
ATOM 776 O O . ASP A 1 90 ? -2.883 8.000 3.807 1.00 92.88 90 ASP A O 1
ATOM 780 N N . ARG A 1 91 ? -4.338 6.304 3.886 1.00 92.19 91 ARG A N 1
ATOM 781 C CA . ARG A 1 91 ? -4.707 6.499 5.301 1.00 92.19 91 ARG A CA 1
ATOM 782 C C . ARG A 1 91 ? -3.818 5.750 6.287 1.00 92.19 91 ARG A C 1
ATOM 784 O O . ARG A 1 91 ? -3.968 5.916 7.498 1.00 92.19 91 ARG A O 1
ATOM 791 N N . ILE A 1 92 ? -2.913 4.918 5.785 1.00 93.44 92 ILE A N 1
ATOM 792 C CA . ILE A 1 92 ? -1.963 4.187 6.621 1.00 93.44 92 ILE A CA 1
ATOM 793 C C . ILE A 1 92 ? -1.061 5.196 7.339 1.00 93.44 92 ILE A C 1
ATOM 795 O O . ILE A 1 92 ? -0.423 6.036 6.708 1.00 93.44 92 ILE A O 1
ATOM 799 N N . GLY A 1 93 ? -0.984 5.076 8.663 1.00 87.62 93 GLY A N 1
ATOM 800 C CA . GLY A 1 93 ? -0.151 5.920 9.519 1.00 87.62 93 GLY A CA 1
ATOM 801 C C . GLY A 1 93 ? -0.845 7.180 10.039 1.00 87.62 93 GLY A C 1
ATOM 802 O O . GLY A 1 93 ? -0.233 7.917 10.808 1.00 87.62 93 GLY A O 1
ATOM 803 N N . ILE A 1 94 ? -2.114 7.422 9.688 1.00 87.50 94 ILE A N 1
ATOM 804 C CA . ILE A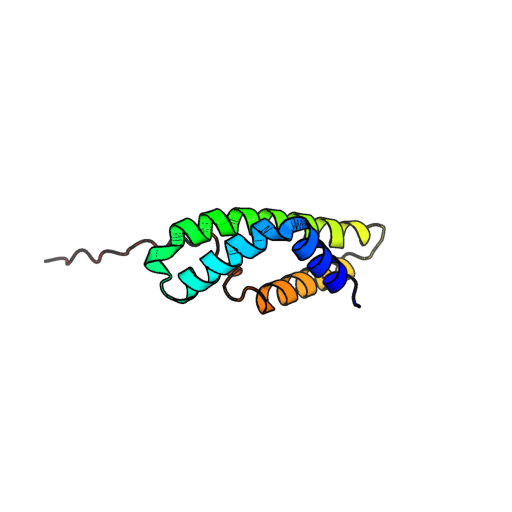 1 94 ? -2.891 8.501 10.309 1.00 87.50 94 ILE A CA 1
ATOM 805 C C . ILE A 1 94 ? -3.131 8.152 11.784 1.00 87.50 94 ILE A C 1
ATOM 807 O O . ILE A 1 94 ? -3.622 7.069 12.117 1.00 87.50 94 ILE A O 1
ATOM 811 N N . VAL A 1 95 ? -2.782 9.087 12.668 1.00 77.44 95 VAL A N 1
ATOM 812 C CA . VAL A 1 95 ? -3.094 9.036 14.099 1.00 77.44 95 VAL A CA 1
ATOM 813 C C . VAL A 1 95 ? -4.347 9.875 14.323 1.00 77.44 95 VAL A C 1
ATOM 815 O O . VAL A 1 95 ? -4.328 11.090 14.143 1.00 77.44 95 VAL A O 1
ATOM 818 N N . ILE A 1 96 ? -5.455 9.227 14.683 1.00 69.62 96 ILE A N 1
ATOM 819 C CA . ILE A 1 96 ? -6.692 9.926 15.040 1.00 69.62 96 ILE A CA 1
ATOM 820 C C . ILE A 1 96 ? -6.608 10.257 16.531 1.00 69.62 96 ILE A C 1
ATOM 822 O O . ILE A 1 96 ? -6.915 9.418 17.380 1.00 69.62 96 ILE A O 1
ATOM 826 N N . GLU A 1 97 ? -6.172 11.470 16.865 1.00 69.56 97 GLU A N 1
ATOM 827 C CA . GLU A 1 97 ? -6.272 11.960 18.239 1.00 69.56 97 GLU A CA 1
ATOM 828 C C . GLU A 1 97 ? -7.750 12.169 18.595 1.00 69.56 97 GLU A C 1
ATOM 830 O O . GLU A 1 97 ? -8.486 12.884 17.909 1.00 69.56 97 GLU A O 1
ATOM 835 N N . LYS A 1 98 ? -8.215 11.535 19.677 1.00 63.53 98 LYS A N 1
ATOM 836 C CA . LYS A 1 98 ? -9.544 11.824 20.225 1.00 63.53 98 LYS A CA 1
ATOM 837 C C . LYS A 1 98 ? -9.498 13.203 20.873 1.00 63.53 98 LYS A C 1
ATOM 839 O O . LYS A 1 98 ? -9.087 13.338 22.023 1.00 63.53 98 LYS A O 1
ATOM 844 N N . PHE A 1 99 ? -9.937 14.222 20.141 1.00 61.94 99 PHE A N 1
ATOM 845 C CA . PHE A 1 99 ? -10.138 15.548 20.707 1.00 61.94 99 PHE A CA 1
ATOM 846 C C . PHE A 1 99 ? -11.281 15.486 21.728 1.00 61.94 99 PHE A C 1
ATOM 848 O O . PHE A 1 99 ? -12.456 15.404 21.372 1.00 61.94 99 PHE A O 1
ATOM 855 N N . SER A 1 100 ? -10.935 15.464 23.015 1.00 66.62 100 SER A N 1
ATOM 856 C CA . SER A 1 100 ? -11.911 15.547 24.098 1.00 66.62 100 SER A CA 1
ATOM 857 C C . SER A 1 100 ? -12.123 17.021 24.428 1.00 66.62 100 SER A C 1
ATOM 859 O O . SER A 1 100 ? -11.248 17.662 25.014 1.00 66.62 100 SER A O 1
ATOM 861 N N . LEU A 1 101 ? -13.271 17.574 24.028 1.00 68.56 101 LEU A N 1
ATOM 862 C CA . LEU A 1 101 ? -13.702 18.899 24.465 1.00 68.56 101 LEU A CA 1
ATOM 863 C C . LEU A 1 101 ? -13.891 18.853 25.984 1.00 68.56 101 LEU A C 1
ATOM 865 O O . LEU A 1 101 ? -14.924 18.400 26.480 1.00 68.56 101 LEU A O 1
ATOM 869 N N . LYS A 1 102 ? -12.893 19.321 26.741 1.00 67.38 102 LYS A N 1
ATOM 870 C CA . LYS A 1 102 ? -13.104 19.651 28.149 1.00 67.38 102 LYS A CA 1
ATOM 871 C C . LYS A 1 102 ? -14.127 20.779 28.180 1.00 67.38 102 LYS A C 1
ATOM 873 O O . LYS A 1 102 ? -13.838 21.898 27.765 1.00 67.38 102 LYS A O 1
ATOM 878 N N . LYS A 1 103 ? -15.339 20.450 28.619 1.00 63.56 103 LYS A N 1
ATOM 879 C CA . LYS A 1 103 ? -16.398 21.415 28.898 1.00 63.56 103 LYS A CA 1
ATOM 880 C C . LYS A 1 103 ? -15.838 22.384 29.945 1.00 63.56 103 LYS A C 1
ATOM 882 O O . LYS A 1 103 ? -15.624 21.980 31.083 1.00 63.56 103 LYS A O 1
ATOM 887 N N . LEU A 1 104 ? -15.509 23.607 29.532 1.00 64.56 104 LEU A N 1
ATOM 888 C CA . LEU A 1 104 ? -15.227 24.702 30.456 1.00 64.56 104 LEU A CA 1
ATOM 889 C C . LEU A 1 104 ? -16.575 25.075 31.082 1.00 64.56 104 LEU A C 1
ATOM 891 O O . LEU A 1 104 ? -17.414 25.688 30.423 1.00 64.56 104 LEU A O 1
ATOM 895 N N . LEU A 1 105 ? -16.799 24.575 32.296 1.00 57.78 105 LEU A N 1
ATOM 896 C CA . LEU A 1 105 ? -17.850 24.996 33.218 1.00 57.78 105 LEU A CA 1
ATOM 897 C C . LEU A 1 105 ? -17.187 25.750 34.367 1.00 57.78 105 LEU A C 1
ATOM 899 O O . LEU A 1 105 ? -16.125 25.264 34.821 1.00 57.78 105 LEU A O 1
#

Secondary structure (DSSP, 8-state):
--HHHHHHHHHHHHTHHHHHHHHHHHHHHHH-HHHHHHHHHHHHHHHHHHHHHHHHHHHHTT-SSS-HHHHHHHHHHHHHHHHHH-TTGGGTT------------

Sequence (105 aa):
MTKYKDYFEKMLRENKDSFDTFRKVHMDYSLDQQKFQALFNEEGGKIQKILREYENRLCANTERGIYNRYSTNLSEKFQNEVRKHFPLIDRIGIVIEKFSLKKLL

pLDDT: mean 86.41, std 13.74, range [52.59, 97.94]

Radius of gyration: 17.32 Å; chains: 1; bounding box: 38×39×54 Å